Protein AF-A0A255UKL7-F1 (afdb_monomer_lite)

Structure (mmCIF, N/CA/C/O backbone):
data_AF-A0A255UKL7-F1
#
_entry.id   AF-A0A255UKL7-F1
#
loop_
_atom_site.group_PDB
_atom_site.id
_atom_site.type_symbol
_atom_site.label_atom_id
_atom_site.label_alt_id
_atom_site.label_comp_id
_atom_site.label_asym_id
_atom_site.label_entity_id
_atom_site.label_seq_id
_atom_site.pdbx_PDB_ins_code
_atom_site.Cartn_x
_atom_site.Cartn_y
_atom_site.Cartn_z
_atom_site.occupancy
_atom_site.B_iso_or_equiv
_atom_site.auth_seq_id
_atom_site.auth_comp_id
_atom_site.auth_asym_id
_atom_site.auth_atom_id
_atom_site.pdbx_PDB_model_num
ATOM 1 N N . MET A 1 1 ? -20.864 10.485 26.304 1.00 49.69 1 MET A N 1
ATOM 2 C CA . MET A 1 1 ? -19.837 9.476 26.634 1.00 49.69 1 MET A CA 1
ATOM 3 C C . MET A 1 1 ? -18.751 9.614 25.595 1.00 49.69 1 MET A C 1
ATOM 5 O O . MET A 1 1 ? -19.069 9.583 24.417 1.00 49.69 1 MET A O 1
ATOM 9 N N . GLU A 1 2 ? -17.526 9.902 26.017 1.00 55.84 2 GLU A N 1
ATOM 10 C CA . GLU A 1 2 ? -16.409 10.105 25.096 1.00 55.84 2 GLU A CA 1
ATOM 11 C C . GLU A 1 2 ? -16.009 8.770 24.464 1.00 55.84 2 GLU A C 1
ATOM 13 O O . GLU A 1 2 ? -15.838 7.772 25.169 1.00 55.84 2 GLU A O 1
ATOM 18 N N . ASN A 1 3 ? -15.900 8.754 23.138 1.00 61.69 3 ASN A N 1
ATOM 19 C CA . ASN A 1 3 ? -15.548 7.573 22.366 1.00 61.69 3 ASN A CA 1
ATOM 20 C C . ASN A 1 3 ? -14.106 7.157 22.703 1.00 61.69 3 ASN A C 1
ATOM 22 O O . ASN A 1 3 ? -13.141 7.812 22.297 1.00 61.69 3 ASN A O 1
ATOM 26 N N . CYS A 1 4 ? -13.959 6.106 23.515 1.00 81.19 4 CYS A N 1
ATOM 27 C CA . CYS A 1 4 ? -12.650 5.670 23.995 1.00 81.19 4 CYS A CA 1
ATOM 28 C C . CYS A 1 4 ? -11.855 4.945 22.910 1.00 81.19 4 CYS A C 1
ATOM 30 O O . CYS A 1 4 ? -10.632 4.958 22.982 1.00 81.19 4 CYS A O 1
ATOM 32 N N . LEU A 1 5 ? -12.510 4.307 21.937 1.00 91.12 5 LEU A N 1
ATOM 33 C CA . LEU A 1 5 ? -11.852 3.554 20.871 1.00 91.12 5 LEU A CA 1
ATOM 34 C C . LEU A 1 5 ? -11.733 4.446 19.637 1.00 91.12 5 LEU A C 1
ATOM 36 O O . LEU A 1 5 ? -12.711 5.044 19.208 1.00 91.12 5 LEU A O 1
ATOM 40 N N . LYS A 1 6 ? -10.561 4.539 19.022 1.00 93.75 6 LYS A N 1
ATOM 41 C CA . LYS A 1 6 ? -10.363 5.326 17.801 1.00 93.75 6 LYS A CA 1
ATOM 42 C C . LYS A 1 6 ? -9.648 4.495 16.752 1.00 93.75 6 LYS A C 1
ATOM 44 O O . LYS A 1 6 ? -8.758 3.714 17.078 1.00 93.75 6 LYS A O 1
ATOM 49 N N . ILE A 1 7 ? -10.055 4.675 15.500 1.00 94.62 7 ILE A N 1
ATOM 50 C CA . ILE A 1 7 ? -9.611 3.865 14.366 1.00 94.62 7 ILE A CA 1
ATOM 51 C C . ILE A 1 7 ? -9.029 4.772 13.300 1.00 94.62 7 ILE A C 1
ATOM 53 O O . ILE A 1 7 ? -9.652 5.776 12.939 1.00 94.62 7 ILE A O 1
ATOM 57 N N . TYR A 1 8 ? -7.853 4.402 12.802 1.00 94.06 8 TYR A N 1
ATOM 58 C CA . TYR A 1 8 ? -7.098 5.197 11.849 1.00 94.06 8 TYR A CA 1
ATOM 59 C C . TYR A 1 8 ? -6.408 4.324 10.791 1.00 94.06 8 TYR A C 1
ATOM 61 O O . TYR A 1 8 ? -5.718 3.380 11.165 1.00 94.06 8 TYR A O 1
ATOM 69 N N . PRO A 1 9 ? -6.517 4.671 9.498 1.00 95.25 9 PRO A N 1
ATOM 70 C CA . PRO A 1 9 ? -7.504 5.600 8.941 1.00 95.25 9 PRO A CA 1
ATOM 71 C C . PRO A 1 9 ? -8.925 4.994 8.961 1.00 95.25 9 PRO A C 1
ATOM 73 O O . PRO A 1 9 ? -9.106 3.814 9.240 1.00 95.25 9 PRO A O 1
ATOM 76 N N . ARG A 1 10 ? -9.957 5.802 8.679 1.00 95.19 10 ARG A N 1
ATOM 77 C CA . ARG A 1 10 ? -11.343 5.312 8.477 1.00 95.19 10 ARG A CA 1
ATOM 78 C C . ARG A 1 10 ? -11.681 5.031 7.012 1.00 95.19 10 ARG A C 1
ATOM 80 O O . ARG A 1 10 ? -12.722 4.459 6.718 1.00 95.19 10 ARG A O 1
ATOM 87 N N . HIS A 1 11 ? -10.817 5.459 6.104 1.00 96.00 11 HIS A N 1
ATOM 88 C CA . HIS A 1 11 ? -10.934 5.240 4.671 1.00 96.00 11 HIS A CA 1
ATOM 89 C C . HIS A 1 11 ? -9.557 4.856 4.143 1.00 96.00 11 HIS A C 1
ATOM 91 O O . HIS A 1 11 ? -8.554 5.456 4.546 1.00 96.00 11 HIS A O 1
ATOM 97 N N . GLY A 1 12 ? -9.501 3.834 3.305 1.00 94.62 12 GLY A N 1
ATOM 98 C CA . GLY A 1 12 ? -8.257 3.348 2.741 1.00 94.62 12 GLY A CA 1
ATOM 99 C C . GLY A 1 12 ? -8.487 2.354 1.614 1.00 94.62 12 GLY A C 1
ATOM 100 O O . GLY A 1 12 ? -9.542 2.312 0.997 1.00 94.62 12 GLY A O 1
ATOM 101 N N . PHE A 1 13 ? -7.457 1.571 1.345 1.00 93.56 13 PHE A N 1
ATOM 102 C CA . PHE A 1 13 ? -7.284 0.719 0.172 1.00 93.56 13 PHE A CA 1
ATOM 103 C C . PHE A 1 13 ? -6.873 -0.691 0.618 1.00 93.56 13 PHE A C 1
ATOM 105 O O . PHE A 1 13 ? -6.557 -0.892 1.796 1.00 93.56 13 PHE A O 1
ATOM 112 N N . LEU A 1 14 ? -6.812 -1.657 -0.300 1.00 91.31 14 LEU A N 1
ATOM 113 C CA . LEU A 1 14 ? -6.489 -3.064 0.011 1.00 91.31 14 LEU A CA 1
ATOM 114 C C . LEU A 1 14 ? -5.101 -3.259 0.657 1.00 91.31 14 LEU A C 1
ATOM 116 O O . LEU A 1 14 ? -4.853 -4.246 1.352 1.00 91.31 14 LEU A O 1
ATOM 120 N N . ASN A 1 15 ? -4.189 -2.305 0.456 1.00 87.69 15 ASN A N 1
ATOM 121 C CA . ASN A 1 15 ? -2.852 -2.273 1.054 1.00 87.69 15 ASN A CA 1
ATOM 122 C C . ASN A 1 15 ? -2.708 -1.273 2.216 1.00 87.69 15 ASN A C 1
ATOM 124 O O . ASN A 1 15 ? -1.591 -0.959 2.619 1.00 87.69 15 ASN A O 1
ATOM 128 N N . THR A 1 16 ? -3.808 -0.736 2.747 1.00 91.62 16 THR A N 1
ATOM 129 C CA . THR A 1 16 ? -3.753 0.201 3.878 1.00 91.62 16 THR A CA 1
ATOM 130 C C . THR A 1 16 ? -3.587 -0.537 5.203 1.00 91.62 16 THR A C 1
ATOM 132 O O . THR A 1 16 ? -4.334 -1.463 5.512 1.00 91.62 16 THR A O 1
ATOM 135 N N . GLU A 1 17 ? -2.628 -0.089 6.012 1.00 93.62 17 GLU A N 1
ATOM 136 C CA . GLU A 1 17 ? -2.495 -0.511 7.404 1.00 93.62 17 GLU A CA 1
ATOM 137 C C . GLU A 1 17 ? -3.498 0.252 8.277 1.00 93.62 17 GLU A C 1
ATOM 139 O O . GLU A 1 17 ? -3.493 1.485 8.323 1.00 93.62 17 GLU A O 1
ATOM 144 N N . TYR A 1 18 ? -4.346 -0.487 8.992 1.00 95.62 18 TYR A N 1
ATOM 145 C CA . TYR A 1 18 ? -5.327 0.078 9.912 1.00 95.62 18 TYR A CA 1
ATOM 146 C C . TYR A 1 18 ? -4.890 -0.123 11.358 1.00 95.62 18 TYR A C 1
ATOM 148 O O . TYR A 1 18 ? -4.336 -1.157 11.731 1.00 95.62 18 TYR A O 1
ATOM 156 N N . LYS A 1 19 ? -5.165 0.876 12.192 1.00 96.50 19 LYS A N 1
ATOM 157 C CA . LYS A 1 19 ? -4.762 0.932 13.594 1.00 96.50 19 LYS A CA 1
ATOM 158 C C . LYS A 1 19 ? -5.942 1.266 14.475 1.00 96.50 19 LYS A C 1
ATOM 160 O O . LYS A 1 19 ? -6.784 2.093 14.128 1.00 96.50 19 LYS A O 1
ATOM 165 N N . VAL A 1 20 ? -5.952 0.660 15.651 1.00 95.50 20 VAL A N 1
ATOM 166 C CA . VAL A 1 20 ? -6.914 0.934 16.710 1.00 95.50 20 VAL A CA 1
ATOM 167 C C . VAL A 1 20 ? -6.160 1.401 17.944 1.00 95.50 20 VAL A C 1
ATOM 169 O O . VAL A 1 20 ? -5.166 0.796 18.336 1.00 95.50 20 VAL A O 1
ATOM 172 N N . ARG A 1 21 ? -6.631 2.480 18.561 1.00 94.75 21 ARG A N 1
ATOM 173 C CA . ARG A 1 21 ? -6.081 3.038 19.799 1.00 94.75 21 ARG A CA 1
ATOM 174 C C . ARG A 1 21 ? -7.202 3.273 20.796 1.00 94.75 21 ARG A C 1
ATOM 176 O O . ARG A 1 21 ? -8.308 3.642 20.401 1.00 94.75 21 ARG A O 1
ATOM 183 N N . SER A 1 22 ? -6.907 3.117 22.080 1.00 92.75 22 SER A N 1
ATOM 184 C CA . SER A 1 22 ? -7.818 3.545 23.135 1.00 92.75 22 SER A CA 1
ATOM 185 C C . SER A 1 22 ? -7.086 4.145 24.330 1.00 92.75 22 SER A C 1
ATOM 187 O O . SER A 1 22 ? -5.967 3.755 24.637 1.00 92.75 22 SER A O 1
ATOM 189 N N . GLU A 1 23 ? -7.719 5.102 25.012 1.00 90.56 23 GLU A N 1
ATOM 190 C CA . GLU A 1 23 ? -7.207 5.672 26.272 1.00 90.56 23 GLU A CA 1
ATOM 191 C C . GLU A 1 23 ? -7.421 4.733 27.472 1.00 90.56 23 GLU A C 1
ATOM 193 O O . GLU A 1 23 ? -6.859 4.935 28.544 1.00 90.56 23 GLU A O 1
ATOM 198 N N . LYS A 1 24 ? -8.244 3.694 27.307 1.00 90.31 24 LYS A N 1
ATOM 199 C CA . LYS A 1 24 ? -8.504 2.656 28.308 1.00 90.31 24 LYS A CA 1
ATOM 200 C C . LYS A 1 24 ? -8.322 1.293 27.661 1.00 90.31 24 LYS A C 1
ATOM 202 O O . LYS A 1 24 ? -8.374 1.183 26.443 1.00 90.31 24 LYS A O 1
ATOM 207 N N . GLU A 1 25 ? -8.116 0.259 28.466 1.00 93.62 25 GLU A N 1
ATOM 208 C CA . GLU A 1 25 ? -8.172 -1.094 27.927 1.00 93.62 25 GLU A CA 1
ATOM 209 C C . GLU A 1 25 ? -9.580 -1.362 27.384 1.00 93.62 25 GLU A C 1
ATOM 211 O O . GLU A 1 25 ? -10.581 -1.123 28.066 1.00 93.62 25 GLU A O 1
ATOM 216 N N . GLU A 1 26 ? -9.655 -1.792 26.130 1.00 93.44 26 GLU A N 1
ATOM 217 C CA . GLU A 1 26 ? -10.911 -1.937 25.407 1.00 93.44 26 GLU A CA 1
ATOM 218 C C . GLU A 1 26 ? -10.830 -3.148 24.478 1.00 93.44 26 GLU A C 1
ATOM 220 O O . GLU A 1 26 ? -9.860 -3.321 23.733 1.00 93.44 26 GLU A O 1
ATOM 225 N N . SER A 1 27 ? -11.872 -3.981 24.506 1.00 95.88 27 SER A N 1
ATOM 226 C CA . SER A 1 27 ? -12.039 -5.052 23.528 1.00 95.88 27 SER A CA 1
ATOM 227 C C . SER A 1 27 ? -12.982 -4.609 22.416 1.00 95.88 27 SER A C 1
ATOM 229 O O . SER A 1 27 ? -13.918 -3.839 22.635 1.00 95.88 27 SER A O 1
ATOM 231 N N . PHE A 1 28 ? -12.719 -5.074 21.203 1.00 96.25 28 PHE A N 1
ATOM 232 C CA . PHE A 1 28 ? -13.479 -4.700 20.026 1.00 96.25 28 PHE A CA 1
ATOM 233 C C . PHE A 1 28 ? -13.677 -5.879 19.083 1.00 96.25 28 PHE A C 1
ATOM 235 O O . PHE A 1 28 ? -12.882 -6.821 19.051 1.00 96.25 28 PHE A O 1
ATOM 242 N N . THR A 1 29 ? -14.726 -5.772 18.278 1.00 97.38 29 THR A N 1
ATOM 243 C CA . THR A 1 29 ? -15.111 -6.754 17.266 1.00 97.38 29 THR A CA 1
ATOM 244 C C . THR A 1 29 ? -15.189 -6.076 15.907 1.00 97.38 29 THR A C 1
ATOM 246 O O . THR A 1 29 ? -15.760 -4.994 15.795 1.00 97.38 29 THR A O 1
ATOM 249 N N . ILE A 1 30 ? -14.638 -6.702 14.869 1.00 97.44 30 ILE A N 1
ATOM 250 C CA . ILE A 1 30 ? -14.742 -6.241 13.481 1.00 97.44 30 ILE A CA 1
ATOM 251 C C . ILE A 1 30 ? -15.702 -7.154 12.725 1.00 97.44 30 ILE A C 1
ATOM 253 O O . ILE A 1 30 ? -15.519 -8.374 12.702 1.00 97.44 30 ILE A O 1
ATOM 257 N N . LEU A 1 31 ? -16.698 -6.551 12.081 1.00 97.44 31 LEU A N 1
ATOM 258 C CA . LEU A 1 31 ? -17.660 -7.212 11.212 1.00 97.44 31 LEU A CA 1
ATOM 259 C C . LEU A 1 31 ? -17.471 -6.781 9.756 1.00 97.44 31 LEU A C 1
ATOM 261 O O . LEU A 1 31 ? -17.204 -5.611 9.486 1.00 97.44 31 LEU A O 1
ATOM 265 N N . PHE A 1 32 ? -17.704 -7.705 8.832 1.00 97.25 32 PHE A N 1
ATOM 266 C CA . PHE A 1 32 ? -17.825 -7.451 7.398 1.00 97.25 32 PHE A CA 1
ATOM 267 C C . PHE A 1 32 ? -19.051 -8.196 6.872 1.00 97.25 32 PHE A C 1
ATOM 269 O O . PHE A 1 32 ? -19.214 -9.381 7.159 1.00 97.25 32 PHE A O 1
ATOM 276 N N . ASN A 1 33 ? -19.954 -7.507 6.168 1.00 94.81 33 ASN A N 1
ATOM 277 C CA . ASN A 1 33 ? -21.242 -8.070 5.728 1.00 94.81 33 ASN A CA 1
ATOM 278 C C . ASN A 1 33 ? -22.024 -8.787 6.852 1.00 94.81 33 ASN A C 1
ATOM 280 O O . ASN A 1 33 ? -22.653 -9.815 6.635 1.00 94.81 33 ASN A O 1
ATOM 284 N N . GLY A 1 34 ? -21.951 -8.265 8.082 1.00 92.69 34 GLY A N 1
ATOM 285 C CA . GLY A 1 34 ? -22.600 -8.857 9.258 1.00 92.69 34 GLY A CA 1
ATOM 286 C C . GLY A 1 34 ? -21.880 -10.069 9.867 1.00 92.69 34 GLY A C 1
ATOM 287 O O . GLY A 1 34 ? -22.265 -10.513 10.946 1.00 92.69 34 GLY A O 1
ATOM 288 N N . HIS A 1 35 ? -20.811 -10.567 9.243 1.00 95.94 35 HIS A N 1
ATOM 289 C CA . HIS A 1 35 ? -20.009 -11.678 9.749 1.00 95.94 35 HIS A CA 1
ATOM 290 C C . HIS A 1 35 ? -18.817 -11.187 10.566 1.00 95.94 35 HIS A C 1
ATOM 292 O O . HIS A 1 35 ? -18.159 -10.211 10.205 1.00 95.94 35 HIS A O 1
ATOM 298 N N . LYS A 1 36 ? -18.519 -11.885 11.666 1.00 95.94 36 LYS A N 1
ATOM 299 C CA . LYS A 1 36 ? -17.359 -11.588 12.508 1.00 95.94 36 LYS A CA 1
ATOM 300 C C . LYS A 1 36 ? -16.067 -11.968 11.794 1.00 95.94 36 LYS A C 1
ATOM 302 O O . LYS A 1 36 ? -15.856 -13.137 11.496 1.00 95.94 36 LYS A O 1
ATOM 307 N N . MET A 1 37 ? -15.202 -10.981 11.586 1.00 94.75 37 MET A N 1
ATOM 308 C CA . MET A 1 37 ? -13.890 -11.157 10.961 1.00 94.75 37 MET A CA 1
ATOM 309 C C . MET A 1 37 ? -12.783 -11.302 12.001 1.00 94.75 37 MET A C 1
ATOM 311 O O . MET A 1 37 ? -11.885 -12.123 11.850 1.00 94.75 37 MET A O 1
ATOM 315 N N . PHE A 1 38 ? -12.830 -10.484 13.055 1.00 94.50 38 PHE A N 1
ATOM 316 C CA . PHE A 1 38 ? -11.747 -10.383 14.027 1.00 94.50 38 PHE A CA 1
ATOM 317 C C . PHE A 1 38 ? -12.251 -9.867 15.374 1.00 94.50 38 PHE A C 1
ATOM 319 O O . PHE A 1 38 ? -13.157 -9.036 15.431 1.00 94.50 38 PHE A O 1
ATOM 326 N N . GLU A 1 39 ? -11.613 -10.319 16.450 1.00 96.44 39 GLU A N 1
ATOM 327 C CA . GLU A 1 39 ? -11.745 -9.756 17.791 1.00 96.44 39 GLU A CA 1
ATOM 328 C C . GLU A 1 39 ? -10.367 -9.390 18.320 1.00 96.44 39 GLU A C 1
ATOM 330 O O . GLU A 1 39 ? -9.385 -10.108 18.124 1.00 96.44 39 GLU A O 1
ATOM 335 N N . GLY A 1 40 ? -10.294 -8.263 19.015 1.00 95.31 40 GLY A N 1
ATOM 336 C CA . GLY A 1 40 ? -9.048 -7.778 19.571 1.00 95.31 40 GLY A CA 1
ATOM 337 C C . GLY A 1 40 ? -9.246 -7.058 20.888 1.00 95.31 40 GLY A C 1
ATOM 338 O O . GLY A 1 40 ? -10.315 -6.545 21.191 1.00 95.31 40 GLY A O 1
ATOM 339 N N . VAL A 1 41 ? -8.163 -6.995 21.654 1.00 95.75 41 VAL A N 1
ATOM 340 C CA . VAL A 1 41 ? -8.015 -6.096 22.798 1.00 95.75 41 VAL A CA 1
ATOM 341 C C . VAL A 1 41 ? -6.915 -5.097 22.470 1.00 95.75 41 VAL A C 1
ATOM 343 O O . VAL A 1 41 ? -5.884 -5.491 21.910 1.00 95.75 41 VAL A O 1
ATOM 346 N N . VAL A 1 42 ? -7.149 -3.827 22.791 1.00 95.06 42 VAL A N 1
ATOM 347 C CA . VAL A 1 42 ? -6.143 -2.761 22.810 1.00 95.06 42 VAL A CA 1
ATOM 348 C C . VAL A 1 42 ? -5.949 -2.315 24.257 1.00 95.06 42 VAL A C 1
ATOM 350 O O . VAL A 1 42 ? -6.925 -2.069 24.964 1.00 95.06 42 VAL A O 1
ATOM 353 N N . LYS A 1 43 ? -4.698 -2.256 24.717 1.00 93.69 43 LYS A N 1
ATOM 354 C CA . LYS A 1 43 ? -4.373 -1.778 26.065 1.00 93.69 43 LYS A CA 1
ATOM 355 C C . LYS A 1 43 ? -4.462 -0.254 26.128 1.00 93.69 43 LYS A C 1
ATOM 357 O O . LYS A 1 43 ? -4.332 0.429 25.112 1.00 93.69 43 LYS A O 1
ATOM 362 N N . ALA A 1 44 ? -4.660 0.275 27.332 1.00 92.75 44 ALA A N 1
ATOM 363 C CA . ALA A 1 44 ? -4.726 1.714 27.565 1.00 92.75 44 ALA A CA 1
ATOM 364 C C . ALA A 1 44 ? -3.458 2.426 27.059 1.00 92.75 44 ALA A C 1
ATOM 366 O O . ALA A 1 44 ? -2.345 2.062 27.432 1.00 92.75 44 ALA A O 1
ATOM 367 N N . GLY A 1 45 ? -3.631 3.438 26.209 1.00 88.62 45 GLY A N 1
ATOM 368 C CA . GLY A 1 45 ? -2.546 4.235 25.634 1.00 88.62 45 GLY A CA 1
ATOM 369 C C . GLY A 1 45 ? -1.801 3.572 24.469 1.00 88.62 45 GLY A C 1
ATOM 370 O O . GLY A 1 45 ? -1.036 4.249 23.782 1.00 88.62 45 GLY A O 1
ATOM 371 N N . GLU A 1 46 ? -2.041 2.289 24.193 1.00 92.50 46 GLU A N 1
ATOM 372 C CA . GLU A 1 46 ? -1.370 1.562 23.117 1.00 92.50 46 GLU A CA 1
ATOM 373 C C . GLU A 1 46 ? -2.104 1.692 21.778 1.00 92.50 46 GLU A C 1
ATOM 375 O O . GLU A 1 46 ? -3.308 1.955 21.694 1.00 92.50 46 GLU A O 1
ATOM 380 N N . THR A 1 47 ? -1.350 1.489 20.698 1.00 94.12 47 THR A N 1
ATOM 381 C CA . THR A 1 47 ? -1.889 1.378 19.342 1.00 94.12 47 THR A CA 1
ATOM 382 C C . THR A 1 47 ? -1.695 -0.044 18.849 1.00 94.12 47 THR A C 1
ATOM 384 O O . THR A 1 47 ? -0.578 -0.555 18.831 1.00 94.12 47 THR A O 1
ATOM 387 N N . LYS A 1 48 ? -2.784 -0.672 18.418 1.00 94.88 48 LYS A N 1
ATOM 388 C CA . LYS A 1 48 ? -2.790 -2.013 17.847 1.00 94.88 48 LYS A CA 1
ATOM 389 C C . LYS A 1 48 ? -2.976 -1.940 16.340 1.00 94.88 48 LYS A C 1
ATOM 391 O O . LYS A 1 48 ? -3.948 -1.349 15.872 1.00 94.88 48 LYS A O 1
ATOM 396 N N . VAL A 1 49 ? -2.071 -2.566 15.594 1.00 96.12 49 VAL A N 1
ATOM 397 C CA . VAL A 1 49 ? -2.243 -2.797 14.155 1.00 96.12 49 VAL A CA 1
ATOM 398 C C . VAL A 1 49 ? -3.282 -3.900 13.954 1.00 96.12 49 VAL A C 1
ATOM 400 O O . VAL A 1 49 ? -3.263 -4.919 14.650 1.00 96.12 49 VAL A O 1
ATOM 403 N N . LEU A 1 50 ? -4.228 -3.671 13.049 1.00 95.25 50 LEU A N 1
ATOM 404 C CA . LEU A 1 50 ? -5.235 -4.655 12.674 1.00 95.25 50 LEU A CA 1
ATOM 405 C C . LEU A 1 50 ? -4.674 -5.656 11.658 1.00 95.25 50 LEU A C 1
ATOM 407 O O . LEU A 1 50 ? -3.801 -5.297 10.868 1.00 95.25 50 LEU A O 1
ATOM 411 N N . PRO A 1 51 ? -5.212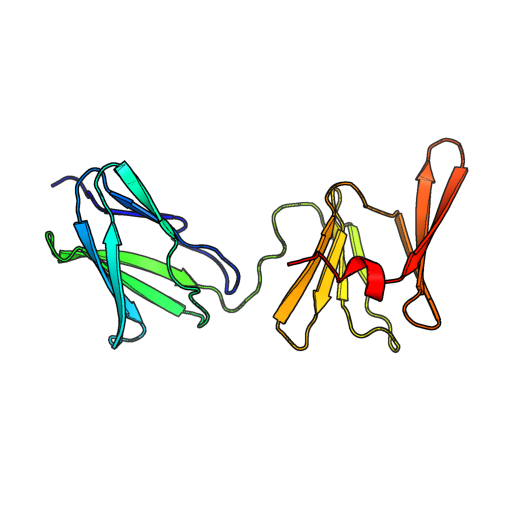 -6.888 11.614 1.00 92.25 51 PRO A N 1
ATOM 412 C CA . PRO A 1 51 ? -4.985 -7.774 10.479 1.00 92.25 51 PRO A CA 1
ATOM 413 C C . PRO A 1 51 ? -5.361 -7.092 9.156 1.00 92.25 51 PRO A C 1
ATOM 415 O O . PRO A 1 51 ? -6.263 -6.249 9.120 1.00 92.25 51 PRO A O 1
ATOM 418 N N . LYS A 1 52 ? -4.688 -7.475 8.065 1.00 89.88 52 LYS A N 1
ATOM 419 C CA . LYS A 1 52 ? -4.933 -6.916 6.729 1.00 89.88 52 LYS A CA 1
ATOM 420 C C . LYS A 1 52 ? -6.402 -7.099 6.330 1.00 89.88 52 LYS A C 1
ATOM 422 O O . LYS A 1 52 ? -6.917 -8.216 6.336 1.00 89.88 52 LYS A O 1
ATOM 427 N N . LEU A 1 53 ? -7.058 -6.000 5.957 1.00 93.31 53 LEU A N 1
ATOM 428 C CA . LEU A 1 53 ? -8.419 -5.995 5.420 1.00 93.31 53 LEU A CA 1
ATOM 429 C C . LEU A 1 53 ? -8.336 -6.162 3.898 1.00 93.31 53 LEU A C 1
ATOM 431 O O . LEU A 1 53 ? -8.227 -5.192 3.156 1.00 93.31 53 LEU A O 1
ATOM 435 N N . ASN A 1 54 ? -8.288 -7.414 3.448 1.00 85.50 54 ASN A N 1
ATOM 436 C CA . ASN A 1 54 ? -8.016 -7.799 2.059 1.00 85.50 54 ASN A CA 1
ATOM 437 C C . ASN A 1 54 ? -9.259 -7.846 1.154 1.00 85.50 54 ASN A C 1
ATOM 439 O O . ASN A 1 54 ? -9.149 -8.274 0.009 1.00 85.50 54 ASN A O 1
ATOM 443 N N . VAL A 1 55 ? -10.429 -7.441 1.651 1.00 94.06 55 VAL A N 1
ATOM 444 C CA . VAL A 1 55 ? -11.667 -7.391 0.869 1.00 94.06 55 VAL A CA 1
ATOM 445 C C . VAL A 1 55 ? -12.169 -5.955 0.851 1.00 94.06 55 VAL A C 1
ATOM 447 O O . VAL A 1 55 ? -12.218 -5.285 1.879 1.00 94.06 55 VAL A O 1
ATOM 450 N N . ALA A 1 56 ? -12.534 -5.463 -0.327 1.00 96.44 56 ALA A N 1
ATOM 451 C CA . ALA A 1 56 ? -13.115 -4.136 -0.454 1.00 96.44 56 ALA A CA 1
ATOM 452 C C . ALA A 1 56 ? -14.527 -4.083 0.151 1.00 96.44 56 ALA A C 1
ATOM 454 O O . ALA A 1 56 ? -15.298 -5.040 0.056 1.00 96.44 56 ALA A O 1
ATOM 455 N N . GLY A 1 57 ? -14.882 -2.940 0.733 1.00 97.38 57 GLY A N 1
ATOM 456 C CA . GLY A 1 57 ? -16.205 -2.672 1.287 1.00 97.38 57 GLY A CA 1
ATOM 457 C C . GLY A 1 57 ? -16.176 -2.005 2.659 1.00 97.38 57 GLY A C 1
ATOM 458 O O . GLY A 1 57 ? -15.160 -1.469 3.106 1.00 97.38 57 GLY A O 1
ATOM 459 N N . GLU A 1 58 ? -17.332 -2.009 3.322 1.00 97.94 58 GLU A N 1
ATOM 460 C CA . GLU A 1 58 ? -17.517 -1.378 4.628 1.00 97.94 58 GLU A CA 1
ATOM 461 C C . GLU A 1 58 ? -17.354 -2.405 5.755 1.00 97.94 58 GLU A C 1
ATOM 463 O O . GLU A 1 58 ? -18.100 -3.382 5.851 1.00 97.94 58 GLU A O 1
ATOM 468 N N . TYR A 1 59 ? -16.398 -2.151 6.644 1.00 97.88 59 TYR A N 1
ATOM 469 C CA . TYR A 1 59 ? -16.221 -2.887 7.888 1.00 97.88 59 TYR A CA 1
ATOM 470 C C . TYR A 1 59 ? -16.793 -2.083 9.051 1.00 97.88 59 TYR A C 1
ATOM 472 O O . TYR A 1 59 ? -16.621 -0.863 9.136 1.00 97.88 59 TYR A O 1
ATOM 480 N N . ILE A 1 60 ? -17.424 -2.783 9.990 1.00 97.31 60 ILE A N 1
ATOM 481 C CA . ILE A 1 60 ? -17.947 -2.198 11.223 1.00 97.31 60 ILE A CA 1
ATOM 482 C C . ILE A 1 60 ? -17.089 -2.658 12.388 1.00 97.31 60 ILE A C 1
ATOM 484 O O . ILE A 1 60 ? -17.014 -3.848 12.674 1.00 97.31 60 ILE A O 1
ATOM 488 N N . VAL A 1 61 ? -16.488 -1.713 13.098 1.00 96.25 61 VAL A N 1
ATOM 489 C CA . VAL A 1 61 ? -15.764 -1.978 14.339 1.00 96.25 61 VAL A CA 1
ATOM 490 C C . VAL A 1 61 ? -16.626 -1.559 15.517 1.00 96.25 61 VAL A C 1
ATOM 492 O O . VAL A 1 61 ? -17.115 -0.430 15.570 1.00 96.25 61 VAL A O 1
ATOM 495 N N . ILE A 1 62 ? -16.821 -2.480 16.450 1.00 96.06 62 ILE A N 1
ATOM 496 C CA . ILE A 1 62 ? -17.718 -2.346 17.593 1.00 96.06 62 ILE A CA 1
ATOM 497 C C . ILE A 1 62 ? -16.881 -2.405 18.867 1.00 96.06 62 ILE A C 1
ATOM 499 O O . ILE A 1 62 ? -16.147 -3.371 19.059 1.00 96.06 62 ILE A O 1
ATOM 503 N N . SER A 1 63 ? -16.988 -1.400 19.739 1.00 94.94 63 SER A N 1
ATOM 504 C CA . SER A 1 63 ? -16.479 -1.511 21.115 1.00 94.94 63 SER A CA 1
ATOM 505 C C . SER A 1 63 ? -17.379 -2.455 21.901 1.00 94.94 63 SER A C 1
ATOM 507 O O . SER A 1 63 ? -18.587 -2.237 21.987 1.00 94.94 63 SER A O 1
ATOM 509 N N . ASN A 1 64 ? -16.796 -3.475 22.520 1.00 93.81 64 ASN A N 1
ATOM 510 C CA . ASN A 1 64 ? -17.563 -4.445 23.295 1.00 93.81 64 ASN A CA 1
ATOM 511 C C . ASN A 1 64 ? -18.010 -3.873 24.654 1.00 93.81 64 ASN A C 1
ATOM 513 O O . ASN A 1 64 ? -18.964 -4.380 25.239 1.00 93.81 64 ASN A O 1
ATOM 517 N N . ARG A 1 65 ? -17.362 -2.811 25.164 1.00 89.94 65 ARG A N 1
ATOM 518 C CA . ARG A 1 65 ? -17.772 -2.134 26.406 1.00 89.94 65 ARG A CA 1
ATOM 519 C C . ARG A 1 65 ? -18.897 -1.125 26.196 1.00 89.94 65 ARG A C 1
ATOM 521 O O . ARG A 1 65 ? -19.790 -1.040 27.034 1.00 89.94 65 ARG A O 1
ATOM 528 N N . THR A 1 66 ? -18.842 -0.317 25.135 1.00 90.69 66 THR A N 1
ATOM 529 C CA . THR A 1 66 ? -19.809 0.779 24.916 1.00 90.69 66 THR A CA 1
ATOM 530 C C . THR A 1 66 ? -20.853 0.475 23.845 1.00 90.69 66 THR A C 1
ATOM 532 O O . THR A 1 66 ? -21.803 1.243 23.709 1.00 90.69 66 THR A O 1
ATOM 535 N N . ASN A 1 67 ? -20.697 -0.616 23.083 1.00 92.88 67 ASN A N 1
ATOM 536 C CA . ASN A 1 67 ? -21.464 -0.919 21.865 1.00 92.88 67 ASN A CA 1
ATOM 537 C C . ASN A 1 67 ? -21.380 0.164 20.776 1.00 92.88 67 ASN A C 1
ATOM 539 O O . ASN A 1 67 ? -22.167 0.166 19.825 1.00 92.88 67 ASN A O 1
ATOM 543 N N . GLU A 1 68 ? -20.420 1.083 20.880 1.00 92.81 68 GLU A N 1
ATOM 544 C CA . GLU A 1 68 ? -20.216 2.115 19.874 1.00 92.81 68 GLU A CA 1
ATOM 545 C C . GLU A 1 68 ? -19.670 1.517 18.577 1.00 92.81 68 GLU A C 1
ATOM 547 O O . GLU A 1 68 ? -18.807 0.637 18.601 1.00 92.81 68 GLU A O 1
ATOM 552 N N . ARG A 1 69 ? -20.169 2.017 17.441 1.00 94.81 69 ARG A N 1
ATOM 553 C CA . ARG A 1 69 ? -19.850 1.511 16.105 1.00 94.81 69 ARG A CA 1
ATOM 554 C C . ARG A 1 69 ? -19.092 2.548 15.294 1.00 94.81 69 ARG A C 1
ATOM 556 O O . ARG A 1 69 ? -19.514 3.696 15.185 1.00 94.81 69 ARG A O 1
ATOM 563 N N . GLN A 1 70 ? -18.004 2.118 14.676 1.00 95.44 70 GLN A N 1
ATOM 564 C CA . GLN A 1 70 ? -17.204 2.920 13.759 1.00 95.44 70 GLN A CA 1
ATOM 565 C C . GLN A 1 70 ? -17.053 2.193 12.432 1.00 95.44 70 GLN A C 1
ATOM 567 O O . GLN A 1 70 ? -16.986 0.968 12.392 1.00 95.44 70 GLN A O 1
ATOM 572 N N . LYS A 1 71 ? -17.002 2.964 11.348 1.00 96.56 71 LYS A N 1
ATOM 573 C CA . LYS A 1 71 ? -16.884 2.442 9.989 1.00 96.56 71 LYS A CA 1
ATOM 574 C C . LYS A 1 71 ? -15.450 2.557 9.488 1.00 96.56 71 LYS A C 1
ATOM 576 O O . LYS A 1 71 ? -14.804 3.584 9.717 1.00 96.56 71 LYS A O 1
ATOM 581 N N . ILE A 1 72 ? -15.001 1.524 8.786 1.00 97.69 72 ILE A N 1
ATOM 582 C CA . ILE A 1 72 ? -13.824 1.551 7.920 1.00 97.69 72 ILE A CA 1
ATOM 583 C C . ILE A 1 72 ? -14.308 1.271 6.500 1.00 97.69 72 ILE A C 1
ATOM 585 O O . ILE A 1 72 ? -14.950 0.249 6.268 1.00 97.69 72 ILE A O 1
ATOM 589 N N . CYS A 1 73 ? -13.995 2.154 5.560 1.00 97.69 73 CYS A N 1
ATOM 590 C CA . CYS A 1 73 ? -14.261 1.941 4.141 1.00 97.69 73 CYS A CA 1
ATOM 591 C C . CYS A 1 73 ? -12.965 1.535 3.437 1.00 97.69 73 CYS A C 1
ATOM 593 O O . CYS A 1 73 ? -11.988 2.286 3.469 1.00 97.69 73 CYS A O 1
ATOM 595 N N . VAL A 1 74 ? -12.966 0.360 2.811 1.00 97.25 74 VAL A N 1
ATOM 596 C CA . VAL A 1 74 ? -11.847 -0.160 2.021 1.00 97.25 74 VAL A CA 1
ATOM 597 C C . VAL A 1 74 ? -12.222 -0.097 0.546 1.00 97.25 74 VAL A C 1
ATOM 599 O O . VAL A 1 74 ? -13.142 -0.785 0.106 1.00 97.25 74 VAL A O 1
ATOM 602 N N . GLU A 1 75 ? -11.514 0.724 -0.219 1.00 95.94 75 GLU A N 1
ATOM 603 C CA . GLU A 1 75 ? -11.673 0.820 -1.668 1.00 95.94 75 GLU A CA 1
ATOM 604 C C . GLU A 1 75 ? -11.100 -0.410 -2.369 1.00 95.94 75 GLU A C 1
ATOM 606 O O . GLU A 1 75 ? -10.060 -0.941 -1.966 1.00 95.94 75 GLU A O 1
ATOM 611 N N . ASN A 1 76 ? -11.739 -0.821 -3.469 1.00 93.50 76 ASN A N 1
ATOM 612 C CA . ASN A 1 76 ? -11.240 -1.889 -4.338 1.00 93.50 76 ASN A CA 1
ATOM 613 C C . ASN A 1 76 ? -10.114 -1.386 -5.254 1.00 93.50 76 ASN A C 1
ATOM 615 O O . ASN A 1 76 ? -10.245 -1.346 -6.476 1.00 93.50 76 ASN A O 1
ATOM 619 N N . ALA A 1 77 ? -9.036 -0.916 -4.640 1.00 89.62 77 ALA A N 1
ATOM 620 C CA . ALA A 1 77 ? -7.849 -0.417 -5.309 1.00 89.62 77 ALA A CA 1
ATOM 621 C C . ALA A 1 77 ? -6.638 -0.532 -4.376 1.00 89.62 77 ALA A C 1
ATOM 623 O O . ALA A 1 77 ? -6.777 -0.729 -3.165 1.00 89.62 77 ALA A O 1
ATOM 624 N N . LEU A 1 78 ? -5.445 -0.369 -4.945 1.00 85.50 78 LEU A N 1
ATOM 625 C CA . LEU A 1 78 ? -4.192 -0.243 -4.207 1.00 85.50 78 LEU A CA 1
ATOM 626 C C . LEU A 1 78 ? -3.743 1.212 -4.206 1.00 85.50 78 LEU A C 1
ATOM 628 O O . LEU A 1 78 ? -3.755 1.887 -5.237 1.00 85.50 78 LEU A O 1
ATOM 632 N N . ARG A 1 79 ? -3.317 1.701 -3.042 1.00 86.00 79 ARG A N 1
ATOM 633 C CA . ARG A 1 79 ? -2.754 3.043 -2.925 1.00 86.00 79 ARG A CA 1
ATOM 634 C C . ARG A 1 79 ? -1.265 3.008 -3.218 1.00 86.00 79 ARG A C 1
ATOM 636 O O . ARG A 1 79 ? -0.529 2.320 -2.516 1.00 86.00 79 ARG A O 1
ATOM 643 N N . LEU A 1 80 ? -0.820 3.839 -4.157 1.00 77.69 80 LEU A N 1
ATOM 644 C CA . LEU A 1 80 ? 0.593 3.940 -4.532 1.00 77.69 80 LEU A CA 1
ATOM 645 C C . LEU A 1 80 ? 1.397 4.972 -3.711 1.00 77.69 80 LEU A C 1
ATOM 647 O O . LEU A 1 80 ? 2.481 5.387 -4.099 1.00 77.69 80 LEU A O 1
ATOM 651 N N . GLY A 1 81 ? 0.852 5.428 -2.578 1.00 77.44 81 GLY A N 1
ATOM 652 C CA . GLY A 1 81 ? 1.439 6.476 -1.738 1.00 77.44 81 GLY A CA 1
ATOM 653 C C . GLY A 1 81 ? 0.868 7.874 -1.999 1.00 77.44 81 GLY A C 1
ATOM 654 O O . GLY A 1 81 ? -0.287 8.030 -2.401 1.00 77.44 81 GLY A O 1
ATOM 655 N N . SER A 1 82 ? 1.652 8.902 -1.675 1.00 75.25 82 SER A N 1
ATOM 656 C CA . SER A 1 82 ? 1.324 10.317 -1.889 1.00 75.25 82 SER A CA 1
ATOM 657 C C . SER A 1 82 ? 2.562 11.038 -2.414 1.00 75.25 82 SER A C 1
ATOM 659 O O . SER A 1 82 ? 3.432 11.421 -1.637 1.00 75.25 82 SER A O 1
ATOM 661 N N . SER A 1 83 ? 2.660 11.155 -3.733 1.00 83.81 83 SER A N 1
ATOM 662 C CA . SER A 1 83 ? 3.715 11.869 -4.456 1.00 83.81 83 SER A CA 1
ATOM 663 C C . SER A 1 83 ? 3.242 12.107 -5.892 1.00 83.81 83 SER A C 1
ATOM 665 O O . SER A 1 83 ? 2.221 11.550 -6.307 1.00 83.81 83 SER A O 1
ATOM 667 N N . ASP A 1 84 ? 3.979 12.909 -6.654 1.00 88.38 84 ASP A N 1
ATOM 668 C CA . ASP A 1 84 ? 3.676 13.142 -8.064 1.00 88.38 84 ASP A CA 1
ATOM 669 C C . ASP A 1 84 ? 4.216 11.974 -8.898 1.00 88.38 84 ASP A C 1
ATOM 671 O O . ASP A 1 84 ? 5.417 11.686 -8.880 1.00 88.38 84 ASP A O 1
ATOM 675 N N . LEU A 1 85 ? 3.342 11.298 -9.643 1.00 91.62 85 LEU A N 1
ATOM 676 C CA . LEU A 1 85 ? 3.757 10.286 -10.612 1.00 91.62 85 LEU A CA 1
ATOM 677 C C . LEU A 1 85 ? 4.485 10.977 -11.775 1.00 91.62 85 LEU A C 1
ATOM 679 O O . LEU A 1 85 ? 3.904 11.820 -12.455 1.00 91.62 85 LEU A O 1
ATOM 683 N N . LYS A 1 86 ? 5.744 10.604 -12.032 1.00 93.06 86 LYS A N 1
ATOM 684 C CA . LYS A 1 86 ? 6.491 11.075 -13.209 1.00 93.06 86 LYS A CA 1
ATOM 685 C C . LYS A 1 86 ? 6.149 10.231 -14.426 1.00 93.06 86 LYS A C 1
ATOM 687 O O . LYS A 1 86 ? 5.803 10.779 -15.469 1.00 93.06 86 LYS A O 1
ATOM 692 N N . ARG A 1 87 ? 6.313 8.909 -14.309 1.00 94.12 87 ARG A N 1
ATOM 693 C CA . ARG A 1 87 ? 6.132 7.929 -15.393 1.00 94.12 87 ARG A CA 1
ATOM 694 C C . ARG A 1 87 ? 5.801 6.552 -14.826 1.00 94.12 87 ARG A C 1
ATOM 696 O O . ARG A 1 87 ? 6.186 6.240 -13.702 1.00 94.12 87 ARG A O 1
ATOM 703 N N . ALA A 1 88 ? 5.144 5.729 -15.633 1.00 94.25 88 ALA A N 1
ATOM 704 C CA . ALA A 1 88 ? 4.963 4.307 -15.377 1.00 94.25 88 ALA A CA 1
ATOM 705 C C . ALA A 1 88 ? 5.492 3.507 -16.573 1.00 94.25 88 ALA A C 1
ATOM 707 O O . ALA A 1 88 ? 5.351 3.957 -17.712 1.00 94.25 88 ALA A O 1
ATOM 708 N N . TYR A 1 89 ? 6.096 2.351 -16.307 1.00 94.81 89 TYR A N 1
ATOM 709 C CA . TYR A 1 89 ? 6.654 1.465 -17.326 1.00 94.81 89 TYR A CA 1
ATOM 710 C C . TYR A 1 89 ? 6.086 0.060 -17.175 1.00 94.81 89 TYR A C 1
ATOM 712 O O . TYR A 1 89 ? 6.014 -0.480 -16.069 1.00 94.81 89 TYR A O 1
ATOM 720 N N . VAL A 1 90 ? 5.735 -0.515 -18.317 1.00 93.62 90 VAL A N 1
ATOM 721 C CA . VAL A 1 90 ? 5.445 -1.933 -18.512 1.00 93.62 90 VAL A CA 1
ATOM 722 C C . VAL A 1 90 ? 6.292 -2.352 -19.706 1.00 93.62 90 VAL A C 1
ATOM 724 O O . VAL A 1 90 ? 6.298 -1.647 -20.717 1.00 93.62 90 VAL A O 1
ATOM 727 N N . PHE A 1 91 ? 7.037 -3.443 -19.572 1.00 92.06 91 PHE A N 1
ATOM 728 C CA . PHE A 1 91 ? 7.830 -4.006 -20.662 1.00 92.06 91 PHE A CA 1
ATOM 729 C C . PHE A 1 91 ? 7.367 -5.438 -20.907 1.00 92.06 91 PHE A C 1
ATOM 731 O O . PHE A 1 91 ? 7.070 -6.145 -19.948 1.00 92.06 91 PHE A O 1
ATOM 738 N N . ASP A 1 92 ? 7.328 -5.861 -22.169 1.00 88.50 92 ASP A N 1
ATOM 739 C CA . ASP A 1 92 ?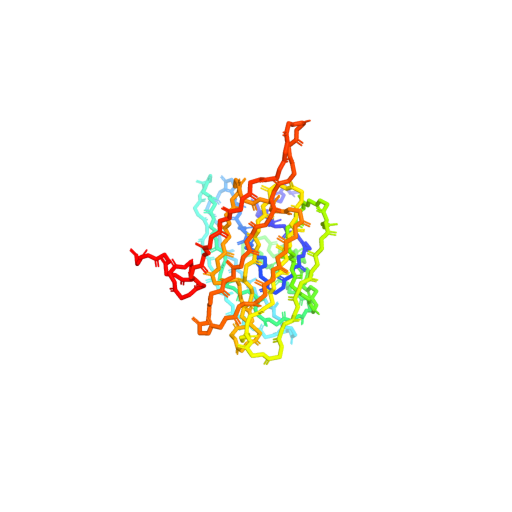 6.798 -7.177 -22.546 1.00 88.50 92 ASP A CA 1
ATOM 740 C C . ASP A 1 92 ? 7.573 -8.332 -21.880 1.00 88.50 92 ASP A C 1
ATOM 742 O O . ASP A 1 92 ? 6.970 -9.279 -21.381 1.00 88.50 92 ASP A O 1
ATOM 746 N N . ASP A 1 93 ? 8.902 -8.205 -21.782 1.00 86.81 93 ASP A N 1
ATOM 747 C CA . ASP A 1 93 ? 9.809 -9.218 -21.215 1.00 86.81 93 ASP A CA 1
ATOM 748 C C . ASP A 1 93 ? 10.227 -8.923 -19.759 1.00 86.81 93 ASP A C 1
ATOM 750 O O . ASP A 1 93 ? 11.290 -9.356 -19.291 1.00 86.81 93 ASP A O 1
ATOM 754 N N . PHE A 1 94 ? 9.421 -8.144 -19.030 1.00 88.31 94 PHE A N 1
ATOM 755 C CA . PHE A 1 94 ? 9.669 -7.802 -17.631 1.00 88.31 94 PHE A CA 1
ATOM 756 C C . PHE A 1 94 ? 8.401 -7.996 -16.787 1.00 88.31 94 PHE A C 1
ATOM 758 O O . PHE A 1 94 ? 7.400 -7.327 -17.034 1.00 88.31 94 PHE A O 1
ATOM 765 N N . PRO A 1 95 ? 8.416 -8.867 -15.760 1.00 88.56 95 PRO A N 1
ATOM 766 C CA . PRO A 1 95 ? 7.191 -9.285 -15.073 1.00 88.56 95 PRO A CA 1
ATOM 767 C C . PRO A 1 95 ? 6.595 -8.216 -14.147 1.00 88.56 95 PRO A C 1
ATOM 769 O O . PRO A 1 95 ? 5.480 -8.383 -13.657 1.00 88.56 95 PRO A O 1
ATOM 772 N N . TYR A 1 96 ? 7.322 -7.127 -13.890 1.00 90.44 96 TYR A N 1
ATOM 773 C CA . TYR A 1 96 ? 6.929 -6.106 -12.928 1.00 90.44 96 TYR A CA 1
ATOM 774 C C . TYR A 1 96 ? 6.501 -4.798 -13.598 1.00 90.44 96 TYR A C 1
ATOM 776 O O . TYR A 1 96 ? 7.008 -4.404 -14.649 1.00 90.44 96 TYR A O 1
ATOM 784 N N . ILE A 1 97 ? 5.620 -4.065 -12.923 1.00 91.94 97 ILE A N 1
ATOM 785 C CA . ILE A 1 97 ? 5.254 -2.693 -13.281 1.00 91.94 97 ILE A CA 1
ATOM 786 C C . ILE A 1 97 ? 6.151 -1.740 -12.499 1.00 91.94 97 ILE A C 1
ATOM 788 O O . ILE A 1 97 ? 6.274 -1.856 -11.278 1.00 91.94 97 ILE A O 1
ATOM 792 N N . ILE A 1 98 ? 6.754 -0.768 -13.178 1.00 91.88 98 ILE A N 1
ATOM 793 C CA . ILE A 1 98 ? 7.603 0.230 -12.524 1.00 91.88 98 ILE A CA 1
ATOM 794 C C . ILE A 1 98 ? 6.869 1.561 -12.460 1.00 91.88 98 ILE A C 1
ATOM 796 O O . ILE A 1 98 ? 6.547 2.148 -13.493 1.00 91.88 98 ILE A O 1
ATOM 800 N N . PHE A 1 99 ? 6.673 2.083 -11.253 1.00 92.56 99 PHE A N 1
ATOM 801 C CA . PHE A 1 99 ? 6.186 3.442 -11.034 1.00 92.56 99 PHE A CA 1
ATOM 802 C C . PHE A 1 99 ? 7.345 4.333 -10.611 1.00 92.56 99 PHE A C 1
ATOM 804 O O . PHE A 1 99 ? 7.960 4.120 -9.568 1.00 92.56 99 PHE A O 1
ATOM 811 N N . VAL A 1 100 ? 7.632 5.360 -11.405 1.00 92.69 100 VAL A N 1
ATOM 812 C CA . VAL A 1 100 ? 8.603 6.392 -11.048 1.00 92.69 100 VAL A CA 1
ATOM 813 C C . VAL A 1 100 ? 7.837 7.595 -10.529 1.00 92.69 100 VAL A C 1
ATOM 815 O O . VAL A 1 100 ? 7.171 8.304 -11.287 1.00 92.69 100 VAL A O 1
ATOM 818 N N . MET A 1 101 ? 7.945 7.831 -9.232 1.00 91.25 101 MET A N 1
ATOM 819 C CA . MET A 1 101 ? 7.400 8.998 -8.548 1.00 91.25 101 MET A CA 1
ATOM 820 C C . MET A 1 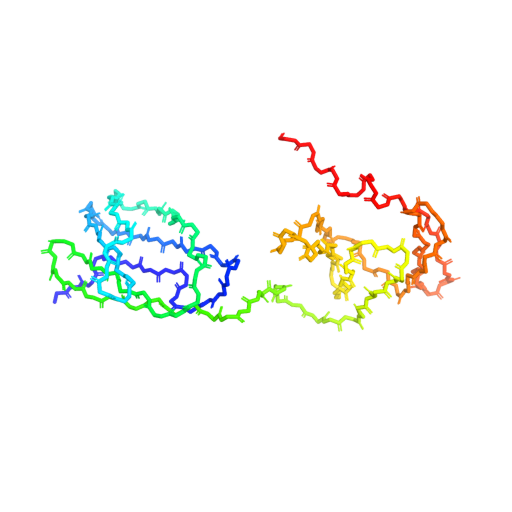101 ? 8.460 10.102 -8.492 1.00 91.25 101 MET A C 1
ATOM 822 O O . MET A 1 101 ? 9.636 9.873 -8.780 1.00 91.25 101 MET A O 1
ATOM 826 N N . LYS A 1 102 ? 8.075 11.314 -8.095 1.00 89.69 102 LYS A N 1
ATOM 827 C CA . LYS A 1 102 ? 8.991 12.455 -7.942 1.00 89.69 102 LYS A CA 1
ATOM 828 C C . LYS A 1 102 ? 10.163 12.179 -7.006 1.00 89.69 102 LYS A C 1
ATOM 830 O O . LYS A 1 102 ? 11.271 12.633 -7.269 1.00 89.69 102 LYS A O 1
ATOM 835 N N . ASP A 1 103 ? 9.896 11.463 -5.928 1.00 87.75 103 ASP A N 1
ATOM 836 C CA . ASP A 1 103 ? 10.815 11.224 -4.822 1.00 87.75 103 ASP A CA 1
ATOM 837 C C . ASP A 1 103 ? 11.266 9.767 -4.721 1.00 87.75 103 ASP A C 1
ATOM 839 O O . ASP A 1 103 ? 12.193 9.491 -3.984 1.00 87.75 103 ASP A O 1
ATOM 843 N N . ARG A 1 104 ? 10.646 8.826 -5.437 1.00 87.94 104 ARG A N 1
ATOM 844 C CA . ARG A 1 104 ? 10.914 7.393 -5.260 1.00 87.94 104 ARG A CA 1
ATOM 845 C C . ARG A 1 104 ? 10.610 6.573 -6.504 1.00 87.94 104 ARG A C 1
ATOM 847 O O . ARG A 1 104 ? 9.928 7.045 -7.416 1.00 87.94 104 ARG A O 1
ATOM 854 N N . ILE A 1 105 ? 11.038 5.320 -6.493 1.00 89.62 105 ILE A N 1
ATOM 855 C CA . ILE A 1 105 ? 10.627 4.295 -7.452 1.00 89.62 105 ILE A CA 1
ATOM 856 C C . ILE A 1 105 ? 9.909 3.167 -6.717 1.00 89.62 105 ILE A C 1
ATOM 858 O O . ILE A 1 105 ? 10.301 2.789 -5.613 1.00 89.62 105 ILE A O 1
ATOM 862 N N . HIS A 1 106 ? 8.872 2.624 -7.344 1.00 88.81 106 HIS A N 1
ATOM 863 C CA . HIS A 1 106 ? 8.212 1.400 -6.915 1.00 88.81 106 HIS A CA 1
ATOM 864 C C . HIS A 1 106 ? 8.294 0.352 -8.016 1.00 88.81 106 HIS A C 1
ATOM 866 O O . HIS A 1 106 ? 8.014 0.659 -9.177 1.00 88.81 106 HIS A O 1
ATOM 872 N N . ILE A 1 107 ? 8.613 -0.884 -7.641 1.00 89.25 107 ILE A N 1
ATOM 873 C CA . ILE A 1 107 ? 8.473 -2.053 -8.511 1.00 89.25 107 ILE A CA 1
ATOM 874 C C . ILE A 1 107 ? 7.344 -2.898 -7.937 1.00 89.25 107 ILE A C 1
ATOM 876 O O . ILE A 1 107 ? 7.379 -3.305 -6.774 1.00 89.25 107 ILE A O 1
ATOM 880 N N . TYR A 1 108 ? 6.308 -3.084 -8.741 1.00 87.94 108 TYR A N 1
ATOM 881 C CA . TYR A 1 108 ? 5.076 -3.759 -8.376 1.00 87.94 108 TYR A CA 1
ATOM 882 C C . TYR A 1 108 ? 4.968 -5.089 -9.106 1.00 87.94 108 TYR A C 1
ATOM 884 O O . TYR A 1 108 ? 5.099 -5.135 -10.330 1.00 87.94 108 TYR A O 1
ATOM 892 N N . ASP A 1 109 ? 4.686 -6.146 -8.354 1.00 87.81 109 ASP A N 1
ATOM 893 C CA . ASP A 1 109 ? 4.395 -7.464 -8.892 1.00 87.81 109 ASP A CA 1
ATOM 894 C C . ASP A 1 109 ? 2.877 -7.655 -9.016 1.00 87.81 109 ASP A C 1
ATOM 896 O O . ASP A 1 109 ? 2.180 -7.773 -7.999 1.00 87.81 109 ASP A O 1
ATOM 900 N N . PRO A 1 110 ? 2.341 -7.684 -10.252 1.00 85.44 110 PRO A N 1
ATOM 901 C CA . PRO A 1 110 ? 0.919 -7.893 -10.472 1.00 85.44 110 PRO A CA 1
ATOM 902 C C . PRO A 1 110 ? 0.451 -9.308 -10.113 1.00 85.44 110 PRO A C 1
ATOM 904 O O . PRO A 1 110 ? -0.745 -9.493 -9.920 1.00 85.44 110 PRO A O 1
ATOM 907 N N . SER A 1 111 ? 1.344 -10.297 -10.000 1.00 85.69 111 SER A N 1
ATOM 908 C CA . SER A 1 111 ? 0.977 -11.689 -9.700 1.00 85.69 111 SER A CA 1
ATOM 909 C C . SER A 1 111 ? 0.618 -11.923 -8.230 1.00 85.69 111 SER A C 1
ATOM 911 O O . SER A 1 111 ? -0.225 -12.765 -7.926 1.00 85.69 111 SER A O 1
ATOM 913 N N . ILE A 1 112 ? 1.226 -11.155 -7.323 1.00 81.19 112 ILE A N 1
ATOM 914 C CA . ILE A 1 112 ? 0.998 -11.218 -5.867 1.00 81.19 112 ILE A CA 1
ATOM 915 C C . ILE A 1 112 ? 0.396 -9.922 -5.302 1.00 81.19 112 ILE A C 1
ATOM 917 O O . ILE A 1 112 ? 0.271 -9.760 -4.087 1.00 81.19 112 ILE A O 1
ATOM 921 N N . GLU A 1 113 ? 0.035 -8.999 -6.192 1.00 79.31 113 GLU A N 1
ATOM 922 C CA . GLU A 1 113 ? -0.605 -7.715 -5.912 1.00 79.31 113 GLU A CA 1
ATOM 923 C C . GLU A 1 113 ? 0.098 -6.862 -4.839 1.00 79.31 113 GLU A C 1
ATOM 925 O O . GLU A 1 113 ? -0.532 -6.273 -3.951 1.00 79.31 113 GLU A O 1
ATOM 930 N N . THR A 1 114 ? 1.430 -6.784 -4.897 1.00 76.69 114 THR A N 1
ATOM 931 C CA . THR A 1 114 ? 2.223 -6.016 -3.925 1.00 76.69 114 THR A CA 1
ATOM 932 C C . THR A 1 114 ? 3.462 -5.378 -4.538 1.00 76.69 114 THR A C 1
ATOM 934 O O . THR A 1 114 ? 3.934 -5.757 -5.608 1.00 76.69 114 THR A O 1
ATOM 937 N N . TYR A 1 115 ? 4.015 -4.394 -3.832 1.00 77.25 115 TYR A N 1
ATOM 938 C CA . TYR A 1 115 ? 5.344 -3.882 -4.134 1.00 77.25 115 TYR A CA 1
ATOM 939 C C . TYR A 1 115 ? 6.410 -4.866 -3.678 1.00 77.25 115 TYR A C 1
ATOM 941 O O . TYR A 1 115 ? 6.412 -5.271 -2.518 1.00 77.25 115 TYR A O 1
ATOM 949 N N . VAL A 1 116 ? 7.318 -5.198 -4.589 1.00 78.81 116 VAL A N 1
ATOM 950 C CA . VAL A 1 116 ? 8.513 -6.011 -4.324 1.00 78.81 116 VAL A CA 1
ATOM 951 C C . VAL A 1 116 ? 9.751 -5.146 -4.091 1.00 78.81 116 VAL A C 1
ATOM 953 O O . VAL A 1 116 ? 10.752 -5.628 -3.581 1.00 78.81 116 VAL A O 1
ATOM 956 N N . TYR A 1 117 ? 9.680 -3.854 -4.430 1.00 78.44 117 TYR A N 1
ATOM 957 C CA . TYR A 1 117 ? 10.735 -2.887 -4.139 1.00 78.44 117 TYR A CA 1
ATOM 958 C C . TYR A 1 117 ? 10.177 -1.471 -4.006 1.00 78.44 117 TYR A C 1
ATOM 960 O O . TYR A 1 117 ? 9.283 -1.062 -4.757 1.00 78.44 117 TYR A O 1
ATOM 968 N N . THR A 1 118 ? 10.718 -0.705 -3.060 1.00 77.62 118 THR A N 1
ATOM 969 C CA . THR A 1 118 ? 10.484 0.736 -2.917 1.00 77.62 118 THR A CA 1
ATOM 970 C C . THR A 1 118 ? 11.773 1.414 -2.474 1.00 77.62 118 THR A C 1
ATOM 972 O O . THR A 1 118 ? 12.285 1.098 -1.409 1.00 77.62 118 THR A O 1
ATOM 975 N N . GLU A 1 119 ? 12.254 2.390 -3.244 1.00 79.75 119 GLU A N 1
ATOM 976 C CA . GLU A 1 119 ? 13.461 3.152 -2.902 1.00 79.75 119 GLU A CA 1
ATOM 977 C C . GLU A 1 119 ? 13.213 4.653 -3.010 1.00 79.75 119 GLU A C 1
ATOM 979 O O . GLU A 1 119 ? 12.815 5.160 -4.061 1.00 79.75 119 GLU A O 1
ATOM 984 N N . ASN A 1 120 ? 13.460 5.358 -1.904 1.00 72.00 120 ASN A N 1
ATOM 985 C CA . ASN A 1 120 ? 13.104 6.762 -1.691 1.00 72.00 120 ASN A CA 1
ATOM 986 C C . ASN A 1 120 ? 14.158 7.754 -2.201 1.00 72.00 120 ASN A C 1
ATOM 988 O O . ASN A 1 120 ? 13.985 8.958 -2.034 1.00 72.00 120 ASN A O 1
ATOM 992 N N . TYR A 1 121 ? 15.259 7.280 -2.783 1.00 71.88 121 TYR A N 1
ATOM 993 C CA . TYR A 1 121 ? 16.297 8.156 -3.345 1.00 71.88 121 TYR A CA 1
ATOM 994 C C . TYR A 1 121 ? 16.555 7.915 -4.834 1.00 71.88 121 TYR A C 1
ATOM 996 O O . TYR A 1 121 ? 17.414 8.564 -5.433 1.00 71.88 121 TYR A O 1
ATOM 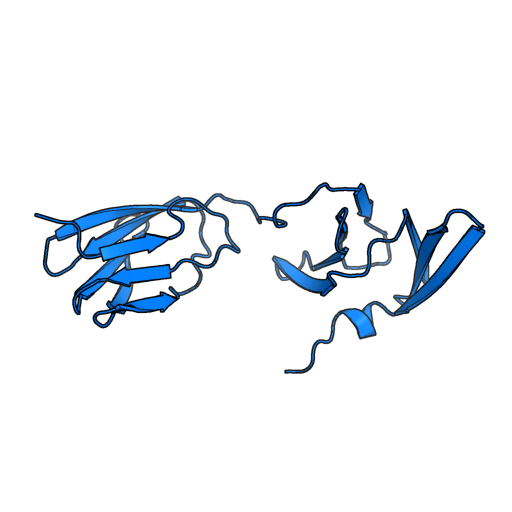1004 N N . LEU A 1 122 ? 15.793 7.014 -5.457 1.00 80.31 122 LEU A N 1
ATOM 1005 C CA . LEU A 1 122 ? 15.945 6.650 -6.858 1.00 80.31 122 LEU A CA 1
ATOM 1006 C C . LEU A 1 122 ? 14.723 7.121 -7.655 1.00 80.31 122 LEU A C 1
ATOM 1008 O O . LEU A 1 122 ? 13.655 6.526 -7.594 1.00 80.31 122 LEU A O 1
ATOM 1012 N N . SER A 1 123 ? 14.880 8.205 -8.418 1.00 88.06 123 SER A N 1
ATOM 1013 C CA . SER A 1 123 ? 13.835 8.748 -9.300 1.00 88.06 123 SER A CA 1
ATOM 1014 C C . SER A 1 123 ? 14.420 9.095 -10.677 1.00 88.06 123 SER A C 1
ATOM 1016 O O . SER A 1 123 ? 14.614 10.275 -10.998 1.00 88.06 123 SER A O 1
ATOM 1018 N N . PRO A 1 124 ? 14.733 8.088 -11.517 1.00 92.31 124 PRO A N 1
ATOM 1019 C CA . PRO A 1 124 ? 15.310 8.324 -12.839 1.00 92.31 124 PRO A CA 1
ATOM 1020 C C . PRO A 1 124 ? 14.374 9.161 -13.721 1.00 92.31 124 PRO A C 1
ATOM 1022 O O . PRO A 1 124 ? 13.162 9.249 -13.500 1.00 92.31 124 PRO A O 1
ATOM 1025 N N . ASN A 1 125 ? 14.924 9.826 -14.731 1.00 93.69 125 ASN A N 1
ATOM 1026 C CA . ASN A 1 125 ? 14.122 10.522 -15.738 1.00 93.69 125 ASN A CA 1
ATOM 1027 C C . ASN A 1 125 ? 13.560 9.554 -16.779 1.00 93.69 125 ASN A C 1
ATOM 1029 O O . ASN A 1 125 ? 12.455 9.791 -17.269 1.00 93.69 125 ASN A O 1
ATOM 1033 N N . ASP A 1 126 ? 14.306 8.497 -17.098 1.00 95.19 126 ASP A N 1
ATOM 1034 C CA . ASP A 1 126 ? 13.902 7.468 -18.052 1.00 95.19 126 ASP A CA 1
ATOM 1035 C C . ASP A 1 126 ? 14.408 6.083 -17.639 1.00 95.19 126 ASP A C 1
ATOM 1037 O O . ASP A 1 126 ? 15.444 5.973 -16.974 1.00 95.19 126 ASP A O 1
ATOM 1041 N N . ILE A 1 127 ? 13.671 5.044 -18.032 1.00 94.75 127 ILE A N 1
ATOM 1042 C CA . ILE A 1 127 ? 14.037 3.641 -17.818 1.00 94.75 127 ILE A CA 1
ATOM 1043 C C . ILE A 1 127 ? 13.883 2.895 -19.138 1.00 94.75 127 ILE A C 1
ATOM 1045 O O . ILE A 1 127 ? 12.841 2.982 -19.784 1.00 94.75 127 ILE A O 1
ATOM 1049 N N . GLN A 1 128 ? 14.903 2.127 -19.509 1.00 94.62 128 GLN A N 1
ATOM 1050 C CA . GLN A 1 128 ? 14.858 1.227 -20.659 1.00 94.62 128 GLN A CA 1
ATOM 1051 C C . GLN A 1 128 ? 15.129 -0.202 -20.205 1.00 94.62 128 GLN A C 1
ATOM 1053 O O . GLN A 1 128 ? 16.042 -0.443 -19.412 1.00 94.62 128 GLN A O 1
ATOM 1058 N N . TYR A 1 129 ? 14.348 -1.147 -20.718 1.00 92.94 129 TYR A N 1
ATOM 1059 C CA . TYR A 1 129 ? 14.658 -2.562 -20.582 1.00 92.94 129 TYR A CA 1
ATOM 1060 C C . TYR A 1 129 ? 15.789 -2.935 -21.541 1.00 92.94 129 TYR A C 1
ATOM 1062 O O . TYR A 1 129 ? 15.765 -2.545 -22.707 1.00 92.94 129 TYR A O 1
ATOM 1070 N N . ILE A 1 130 ? 16.789 -3.659 -21.035 1.00 91.50 130 ILE A N 1
ATOM 1071 C CA . ILE A 1 130 ? 17.907 -4.158 -21.840 1.00 91.50 130 ILE A CA 1
ATOM 1072 C C . ILE A 1 130 ? 17.666 -5.635 -22.177 1.00 91.50 130 ILE A C 1
ATOM 1074 O O . ILE A 1 130 ? 17.261 -5.955 -23.286 1.00 91.50 130 ILE A O 1
ATOM 1078 N N . THR A 1 131 ? 17.978 -6.530 -21.234 1.00 89.56 131 THR A N 1
ATOM 1079 C CA . THR A 1 131 ? 17.834 -7.991 -21.346 1.00 89.56 131 THR A CA 1
ATOM 1080 C C . THR A 1 131 ? 18.053 -8.630 -19.976 1.00 89.56 131 THR A C 1
ATOM 1082 O O . THR A 1 131 ? 18.773 -8.071 -19.139 1.00 89.56 131 THR A O 1
ATOM 1085 N N . ASP A 1 132 ? 17.483 -9.813 -19.748 1.00 86.94 132 ASP A N 1
ATOM 1086 C CA . ASP A 1 132 ? 17.668 -10.634 -18.540 1.00 86.94 132 ASP A CA 1
ATOM 1087 C C . ASP A 1 132 ? 17.483 -9.832 -17.239 1.00 86.94 132 ASP A C 1
ATOM 1089 O O . ASP A 1 132 ? 18.394 -9.747 -16.405 1.00 86.94 132 ASP A O 1
ATOM 1093 N N . GLY A 1 133 ? 16.350 -9.132 -17.126 1.00 84.94 133 GLY A N 1
ATOM 1094 C CA . GLY A 1 133 ? 16.005 -8.346 -15.935 1.00 84.94 133 GLY A CA 1
ATOM 1095 C C . GLY A 1 133 ? 16.878 -7.105 -15.702 1.00 84.94 133 GLY A C 1
ATOM 1096 O O . GLY A 1 133 ? 16.789 -6.484 -14.639 1.00 84.94 133 GLY A O 1
ATOM 1097 N N . LYS A 1 134 ? 17.733 -6.719 -16.661 1.00 91.06 134 LYS A N 1
ATOM 1098 C CA . LYS A 1 134 ? 18.569 -5.516 -16.556 1.00 91.06 134 LYS A CA 1
ATOM 1099 C C . LYS A 1 134 ? 17.848 -4.292 -17.099 1.00 91.06 134 LYS A C 1
ATOM 1101 O O . LYS A 1 134 ? 17.349 -4.294 -18.224 1.00 91.06 134 LYS A O 1
ATOM 1106 N N . LEU A 1 135 ? 17.868 -3.227 -16.309 1.00 93.4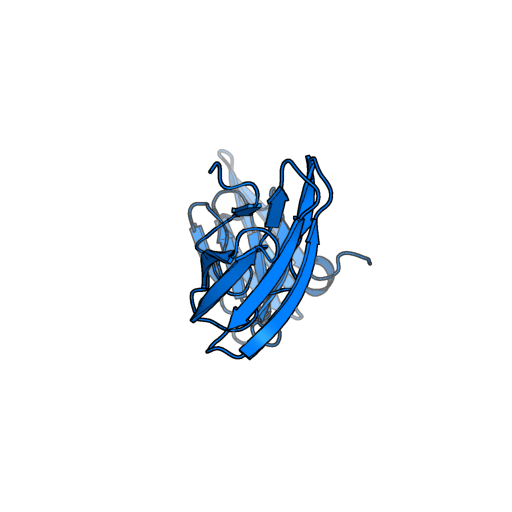4 135 LEU A N 1
ATOM 1107 C CA . LEU A 1 135 ? 17.245 -1.947 -16.609 1.00 93.44 135 LEU A CA 1
ATOM 1108 C C . LEU A 1 135 ? 18.318 -0.858 -16.690 1.00 93.44 135 LEU A C 1
ATOM 1110 O O . LEU A 1 135 ? 19.151 -0.740 -15.791 1.00 93.44 135 LEU A O 1
ATOM 1114 N N . LEU A 1 136 ? 18.284 -0.042 -17.741 1.00 94.56 136 LEU A N 1
ATOM 1115 C CA . LEU A 1 136 ? 19.101 1.163 -17.858 1.00 94.56 136 LEU A CA 1
ATOM 1116 C C . LEU A 1 136 ? 18.337 2.354 -17.292 1.00 94.56 136 LEU A C 1
ATOM 1118 O O . LEU A 1 136 ? 17.281 2.721 -17.805 1.00 94.56 136 LEU A O 1
ATOM 1122 N N . PHE A 1 137 ? 18.885 2.976 -16.259 1.00 94.38 137 PHE A N 1
ATOM 1123 C CA . PHE A 1 137 ? 18.331 4.175 -15.649 1.00 94.38 137 PHE A CA 1
ATOM 1124 C C . PHE A 1 137 ? 19.088 5.387 -16.175 1.00 94.38 137 PHE A C 1
ATOM 1126 O O . PHE A 1 137 ? 20.318 5.417 -16.133 1.00 94.38 137 PHE A O 1
ATOM 1133 N N . SER A 1 138 ? 18.346 6.388 -16.645 1.00 95.00 138 SER A N 1
ATOM 1134 C CA . SER A 1 138 ? 18.900 7.661 -17.109 1.00 95.00 138 SER A CA 1
ATOM 1135 C C . SER A 1 138 ? 18.445 8.800 -16.209 1.00 95.00 138 SER A C 1
ATOM 1137 O O . SER A 1 138 ? 17.243 9.048 -16.084 1.00 95.00 138 SER A O 1
ATOM 1139 N N . THR A 1 139 ? 19.393 9.537 -15.633 1.00 92.19 139 THR A N 1
ATOM 1140 C CA . THR A 1 139 ? 19.118 10.694 -14.768 1.00 92.19 139 THR A CA 1
ATOM 1141 C C . THR A 1 139 ? 19.767 11.941 -15.350 1.00 92.19 139 THR A C 1
ATOM 1143 O O . THR A 1 139 ? 20.979 11.993 -15.541 1.00 92.19 139 THR A O 1
ATOM 1146 N N . LYS A 1 140 ? 18.954 12.951 -15.658 1.00 91.31 140 LYS A N 1
ATOM 1147 C CA . LYS A 1 140 ? 19.409 14.231 -16.199 1.00 91.31 140 LYS A CA 1
ATOM 1148 C C . LYS A 1 140 ? 19.833 15.154 -15.063 1.00 91.31 140 LYS A C 1
ATOM 1150 O O . LYS A 1 140 ? 19.061 15.403 -14.138 1.00 91.31 140 LYS A O 1
ATOM 1155 N N . HIS A 1 141 ? 21.029 15.701 -15.196 1.00 88.69 141 HIS A N 1
ATOM 1156 C CA . HIS A 1 141 ? 21.611 16.725 -14.338 1.00 88.69 141 HIS A CA 1
ATOM 1157 C C . HIS A 1 141 ? 21.855 17.999 -15.160 1.00 88.69 141 HIS A C 1
ATOM 1159 O O . HIS A 1 141 ? 21.633 18.024 -16.372 1.00 88.69 141 HIS A O 1
ATOM 1165 N N . SER A 1 142 ? 22.287 19.080 -14.511 1.00 88.56 142 SER A N 1
ATOM 1166 C CA . SER A 1 142 ? 22.577 20.350 -15.193 1.00 88.56 142 SER A CA 1
ATOM 1167 C C . SER A 1 142 ? 23.728 20.254 -16.199 1.00 88.56 142 SER A C 1
ATOM 1169 O O . SER A 1 142 ? 23.778 21.034 -17.144 1.00 88.56 142 SER A O 1
ATOM 1171 N N . ASP A 1 143 ? 24.648 19.317 -15.993 1.00 91.06 143 ASP A N 1
ATOM 1172 C CA . ASP A 1 143 ? 25.906 19.141 -16.723 1.00 91.06 143 ASP A CA 1
ATOM 1173 C C . ASP A 1 143 ? 25.933 17.893 -17.622 1.00 91.06 143 ASP A C 1
ATOM 1175 O O . ASP A 1 143 ? 26.902 17.677 -18.348 1.00 91.06 143 ASP A O 1
ATOM 1179 N N . GLY A 1 144 ? 24.875 17.077 -17.625 1.00 91.75 144 GLY A N 1
ATOM 1180 C CA . GLY A 1 144 ? 24.834 15.864 -18.434 1.00 91.75 144 GLY A CA 1
ATOM 1181 C C . GLY A 1 144 ? 23.746 14.876 -18.034 1.00 91.75 144 GLY A C 1
ATOM 1182 O O . GLY A 1 144 ? 22.769 15.211 -17.367 1.00 91.75 144 GLY A O 1
ATOM 1183 N N . THR A 1 145 ? 23.894 13.631 -18.485 1.00 94.38 145 THR A N 1
ATOM 1184 C CA . THR A 1 145 ? 23.019 12.513 -18.106 1.00 94.38 145 THR A CA 1
ATOM 1185 C C . THR A 1 145 ? 23.866 11.412 -17.485 1.00 94.38 145 THR A C 1
ATOM 1187 O O . THR A 1 145 ? 24.802 10.928 -18.116 1.00 94.38 145 THR A O 1
ATOM 1190 N N . SER A 1 146 ? 23.533 11.025 -16.256 1.00 93.31 146 SER A N 1
ATOM 1191 C CA . SER A 1 146 ? 24.101 9.853 -15.595 1.00 93.31 146 SER A CA 1
ATOM 1192 C C . SER A 1 146 ? 23.344 8.600 -16.030 1.00 93.31 146 SER A C 1
ATOM 1194 O O . SER A 1 146 ? 22.114 8.626 -16.141 1.00 93.31 146 SER A O 1
ATOM 1196 N N . LEU A 1 147 ? 24.084 7.520 -16.286 1.00 94.12 147 LEU A N 1
ATOM 1197 C CA . LEU A 1 147 ? 23.562 6.233 -16.734 1.00 94.12 147 LEU A CA 1
ATOM 1198 C C . LEU A 1 147 ? 23.988 5.135 -15.759 1.00 94.12 147 LEU A C 1
ATOM 1200 O O . LEU A 1 147 ? 25.176 4.988 -15.475 1.00 94.12 147 LEU A O 1
ATOM 1204 N N . SER A 1 148 ? 23.027 4.334 -15.307 1.00 91.94 148 SER A N 1
ATOM 1205 C CA . SER A 1 148 ? 23.266 3.223 -14.380 1.00 91.94 148 SER A CA 1
ATOM 1206 C C . SER A 1 148 ? 22.494 1.984 -14.816 1.00 91.94 148 SER A C 1
ATOM 1208 O O . SER A 1 148 ? 21.323 2.086 -15.176 1.00 91.94 148 SER A O 1
ATOM 1210 N N . ILE A 1 149 ? 23.125 0.809 -14.760 1.00 92.19 149 ILE A N 1
ATOM 1211 C CA . ILE A 1 149 ? 22.456 -0.471 -15.024 1.00 92.19 149 ILE A CA 1
ATOM 1212 C C . ILE A 1 149 ? 22.059 -1.103 -13.696 1.00 92.19 149 ILE A C 1
ATOM 1214 O O . ILE A 1 149 ? 22.904 -1.338 -12.833 1.00 92.19 149 ILE A O 1
ATOM 1218 N N . PHE A 1 150 ? 20.780 -1.426 -13.564 1.00 88.44 150 PHE A N 1
ATOM 1219 C CA . PHE A 1 150 ? 20.223 -2.122 -12.417 1.00 88.44 150 PHE A CA 1
ATOM 1220 C C . PHE A 1 150 ? 19.785 -3.527 -12.807 1.00 88.44 150 PHE A C 1
ATOM 1222 O O . PHE A 1 150 ? 19.275 -3.737 -13.903 1.00 88.44 150 PHE A O 1
ATOM 1229 N N . ASN A 1 151 ? 19.972 -4.486 -11.904 1.00 85.88 151 ASN A N 1
ATOM 1230 C CA . ASN A 1 151 ? 19.382 -5.813 -12.032 1.00 85.88 151 ASN A CA 1
ATOM 1231 C C . ASN A 1 151 ? 18.133 -5.858 -11.148 1.00 85.88 151 ASN A C 1
ATOM 1233 O O . ASN A 1 151 ? 18.251 -5.741 -9.929 1.00 85.88 151 ASN A O 1
ATOM 1237 N N . ALA A 1 152 ? 16.963 -6.015 -11.759 1.00 75.38 152 ALA A N 1
ATOM 1238 C CA . ALA A 1 152 ? 15.694 -6.040 -11.048 1.00 75.38 152 ALA A CA 1
ATOM 1239 C C . ALA A 1 152 ? 15.608 -7.165 -10.012 1.00 75.38 152 ALA A C 1
ATOM 1241 O O . ALA A 1 152 ? 15.106 -6.925 -8.918 1.00 75.38 152 ALA A O 1
ATOM 1242 N N . ASP A 1 153 ? 16.178 -8.337 -10.291 1.00 70.62 153 ASP A N 1
ATOM 1243 C CA . ASP A 1 153 ? 16.181 -9.465 -9.351 1.00 70.62 153 ASP A CA 1
ATOM 1244 C C . ASP A 1 153 ? 16.976 -9.139 -8.084 1.00 70.62 153 ASP A C 1
ATOM 1246 O O . ASP A 1 153 ? 16.698 -9.668 -7.017 1.00 70.62 153 ASP A O 1
ATOM 1250 N N . LYS A 1 154 ? 17.959 -8.235 -8.186 1.00 70.88 154 LYS A N 1
ATOM 1251 C CA . LYS A 1 154 ? 18.727 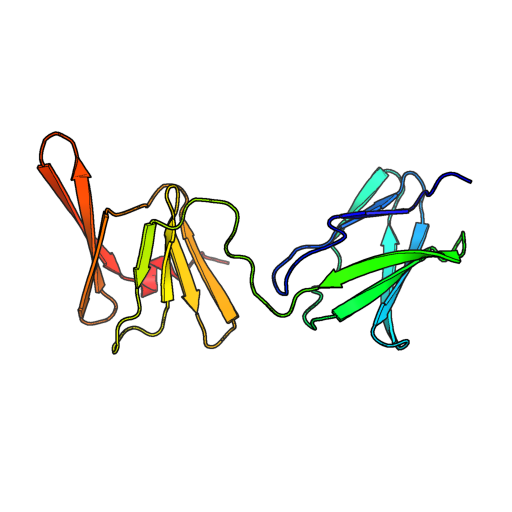-7.737 -7.036 1.00 70.88 154 LYS A CA 1
ATOM 1252 C C . LYS A 1 154 ? 18.077 -6.545 -6.343 1.00 70.88 154 LYS A C 1
ATOM 1254 O O . LYS A 1 154 ? 18.461 -6.231 -5.225 1.00 70.88 154 LYS A O 1
ATOM 1259 N N . LEU A 1 155 ? 17.141 -5.869 -7.006 1.00 65.81 155 LEU A N 1
ATOM 1260 C CA . LEU A 1 155 ? 16.337 -4.811 -6.400 1.00 65.81 155 LEU A CA 1
ATOM 1261 C C . LEU A 1 155 ? 15.161 -5.400 -5.614 1.00 65.81 155 LEU A C 1
ATOM 1263 O O . LEU A 1 155 ? 14.783 -4.848 -4.596 1.00 65.81 155 LEU A O 1
ATOM 1267 N N . CYS A 1 156 ? 14.612 -6.539 -6.039 1.00 55.34 156 CYS A N 1
ATOM 1268 C CA . CYS A 1 156 ? 13.428 -7.151 -5.424 1.00 55.34 156 CYS A CA 1
ATOM 1269 C C . CYS A 1 156 ? 13.729 -8.049 -4.207 1.00 55.34 156 CYS A C 1
ATOM 1271 O O . CYS A 1 156 ? 12.825 -8.718 -3.713 1.00 55.34 156 CYS A O 1
ATOM 1273 N N . ILE A 1 157 ? 14.980 -8.094 -3.732 1.00 47.03 157 ILE A N 1
ATOM 1274 C CA . ILE A 1 157 ? 15.374 -8.837 -2.528 1.00 47.03 157 ILE A CA 1
ATOM 1275 C C . ILE A 1 157 ? 15.779 -7.814 -1.464 1.00 47.03 157 ILE A C 1
ATOM 1277 O O . ILE A 1 157 ? 16.941 -7.420 -1.388 1.00 47.03 157 ILE A O 1
ATOM 1281 N N . GLU A 1 158 ? 14.831 -7.390 -0.631 1.00 43.56 158 GLU A N 1
ATOM 1282 C CA . GLU A 1 158 ? 15.198 -7.073 0.749 1.00 43.56 158 GLU A CA 1
ATOM 1283 C C . GLU A 1 158 ? 15.298 -8.401 1.504 1.00 43.56 158 GLU A C 1
ATOM 1285 O O . GLU A 1 158 ? 14.387 -9.232 1.456 1.00 43.56 158 GLU A O 1
ATOM 1290 N N . GLU A 1 159 ? 16.456 -8.627 2.128 1.00 34.38 159 GLU A N 1
ATOM 1291 C CA . GLU A 1 159 ? 16.654 -9.722 3.069 1.00 34.38 159 GLU A CA 1
ATOM 1292 C C . GLU A 1 159 ? 15.614 -9.644 4.200 1.00 34.38 159 GLU A C 1
ATOM 1294 O O . GLU A 1 159 ? 15.248 -8.566 4.667 1.00 34.38 159 GLU A O 1
ATOM 1299 N N . SER A 1 160 ? 15.162 -10.840 4.578 1.00 32.41 160 SER A N 1
ATOM 1300 C CA . SER A 1 160 ? 14.296 -11.223 5.703 1.00 32.41 160 SER A CA 1
ATOM 1301 C C . SER A 1 160 ? 14.402 -10.401 6.984 1.00 32.41 160 SER A C 1
ATOM 1303 O O . SER A 1 160 ? 15.553 -10.167 7.418 1.00 32.41 160 SER A O 1
#

Foldseek 3Di:
DDDQKDKPPQEEEQPDWIKIAGQAWWKKFKDDPNDTDDIDIHHHGDIDIDDGPNDAAWMWMATPVPRDIGIRGYDHDHDPDDFAFLDWDDDPPAQWIWTAGPQWIFTAHPVVGGTLAIDRHDHANDWDDDDDQKIWGWHDDPVGIDIDIDRVVVRSDDDD

Sequence (160 aa):
MENCLKIYPRHGFLNTEYKVRSEKEESFTILFNGHKMFEGVVKAGETKVLPKLNVAGEYIVISNRTNERQKICVENALRLGSSDLKRAYVFDDFPYIIFVMKDRIHIYDPSIETYVYTENYLSPNDIQYITDGKLLFSTKHSDGTSLSIFNADKLCIEES

pLDDT: mean 88.43, std 11.5, range [32.41, 97.94]

Secondary structure (DSSP, 8-state):
----EEEE-SEEETT---EEEESS-EEEEEEETTEEEEEEEE-TT-EEEPPP--S-EEEEEEETTT--EEEEEEESS----SS-EEEEEEETTEEEEEEEESS-EEEEETTTTEEEEEETT---SEEEE-STTEEEEEEE-SS-EEEEEEEHHHHS----

Radius of gyration: 20.93 Å; chains: 1; bounding box: 48×32×51 Å